Protein AF-A0AAW2B7B2-F1 (afdb_monomer)

Foldseek 3Di:
DDEDEDEDEDAPDDEEEAEEEEEEEYEYEYEYEYEEEYEYEYEYEYEYEYEYEYEEEYEYEYEYEYEYEYAYYYYYHYHYDYPAWYWYWYWYWYQYPVRDIDIDIDIDIDGDDDPPPPDD

Sequence (120 aa):
MDRSFSALTGPDIREQPVKIKASNIFWLTVKIKASNIFWLTVKIKASNIFWLTVKIKASNIFWLTVKIKASNIFWLTVKIKASNIFWLTVKIKVLNSQQTVEEYSLHILFFPLKDTTSKT

Secondary structure (DSSP, 8-state):
-EEEEEEEE--SSEEEEEEEEESS-EEEEEEEEESSEEEEEEEEEESSEEEEEEEEEESSEEEEEEEEEESSEEEEEEEEEESS-EEEEEEEEEE-TTSPEEEEEEEEEE----------

pLDDT: mean 80.05, std 11.23, range [46.38, 94.19]

Radius of gyration: 16.53 Å; Cα contacts (8 Å, |Δi|>4): 294; chains: 1; bounding box: 56×22×48 Å

Structure (mmCIF, N/CA/C/O backbone):
data_AF-A0AAW2B7B2-F1
#
_entry.id   AF-A0AAW2B7B2-F1
#
loop_
_atom_site.group_PDB
_atom_site.id
_atom_site.type_symbol
_atom_site.label_atom_id
_atom_site.label_alt_id
_atom_site.label_comp_id
_atom_site.label_asym_id
_atom_site.label_entity_id
_atom_site.label_seq_id
_atom_site.pdbx_PDB_ins_code
_atom_site.Cartn_x
_atom_site.Cartn_y
_atom_site.Cartn_z
_atom_site.occupancy
_atom_site.B_iso_or_equiv
_atom_site.auth_seq_id
_atom_site.auth_comp_id
_atom_site.auth_asym_id
_atom_site.auth_atom_id
_atom_site.pdbx_PDB_model_num
ATOM 1 N N . MET A 1 1 ? -19.927 -3.654 2.204 1.00 46.38 1 MET A N 1
ATOM 2 C CA . MET A 1 1 ? -18.666 -4.371 1.918 1.00 46.38 1 MET A CA 1
ATOM 3 C C . MET A 1 1 ? -17.856 -3.444 1.038 1.00 46.38 1 MET A C 1
ATOM 5 O O . MET A 1 1 ? -18.048 -3.463 -0.169 1.00 46.38 1 MET A O 1
ATOM 9 N N . ASP A 1 2 ? -17.031 -2.576 1.619 1.00 49.66 2 ASP A N 1
ATOM 10 C CA . ASP A 1 2 ? -16.382 -1.533 0.819 1.00 49.66 2 ASP A CA 1
ATOM 11 C C . ASP A 1 2 ? -15.081 -2.075 0.243 1.00 49.66 2 ASP A C 1
ATOM 13 O O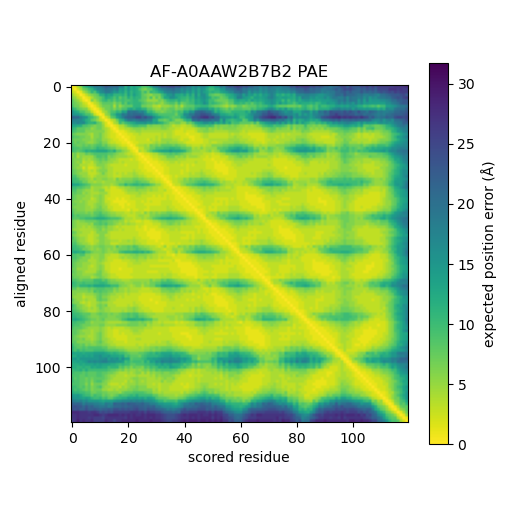 . ASP A 1 2 ? -14.039 -2.124 0.896 1.00 49.66 2 ASP A O 1
ATOM 17 N N . ARG A 1 3 ? -15.189 -2.565 -0.994 1.00 53.44 3 ARG A N 1
ATOM 18 C CA . ARG A 1 3 ? -14.052 -2.901 -1.843 1.00 53.44 3 ARG A CA 1
ATOM 19 C C . ARG A 1 3 ? -13.804 -1.703 -2.741 1.00 53.44 3 ARG A C 1
ATOM 21 O O . ARG A 1 3 ? -14.594 -1.444 -3.643 1.00 53.44 3 ARG A O 1
ATOM 28 N N . SER A 1 4 ? -12.701 -1.000 -2.528 1.00 57.53 4 SER A N 1
ATOM 29 C CA . SER A 1 4 ? -12.191 -0.081 -3.539 1.00 57.53 4 SER A CA 1
ATOM 30 C C . SER A 1 4 ? -10.912 -0.652 -4.133 1.00 57.53 4 SER A C 1
ATOM 32 O O . SER A 1 4 ? -9.999 -1.118 -3.449 1.00 57.53 4 SER A O 1
ATOM 34 N N . PHE A 1 5 ? -10.883 -0.686 -5.456 1.00 58.31 5 PHE A N 1
ATOM 35 C CA . PHE A 1 5 ? -9.700 -1.005 -6.226 1.00 58.31 5 PHE A CA 1
ATOM 36 C C . PHE A 1 5 ? -9.194 0.308 -6.810 1.00 58.31 5 PHE A C 1
ATOM 38 O O . PHE A 1 5 ? -9.909 0.952 -7.574 1.00 58.31 5 PHE A O 1
ATOM 45 N N . SER A 1 6 ? -7.981 0.716 -6.442 1.00 65.38 6 SER A N 1
ATOM 46 C CA . SER A 1 6 ? -7.335 1.879 -7.044 1.00 65.38 6 SER A CA 1
ATOM 47 C C . SER A 1 6 ? -6.194 1.413 -7.942 1.00 65.38 6 SER A C 1
ATOM 49 O O . SER A 1 6 ? -5.125 0.989 -7.494 1.00 65.38 6 SER A O 1
ATOM 51 N N . ALA A 1 7 ? -6.436 1.462 -9.250 1.00 64.12 7 ALA A N 1
ATOM 52 C CA . ALA A 1 7 ? -5.364 1.426 -10.230 1.00 64.12 7 ALA A CA 1
ATOM 53 C C . ALA A 1 7 ? -4.839 2.849 -10.408 1.00 64.12 7 ALA A C 1
ATOM 55 O O . ALA A 1 7 ? -5.586 3.750 -10.776 1.00 64.12 7 ALA A O 1
ATOM 56 N N . LEU A 1 8 ? -3.554 3.037 -10.133 1.00 71.19 8 LEU A N 1
ATOM 57 C CA . LEU A 1 8 ? -2.858 4.289 -10.375 1.00 71.19 8 LEU A CA 1
ATOM 58 C C . LEU A 1 8 ? -1.920 4.066 -11.560 1.00 71.19 8 LEU A C 1
ATOM 60 O O . LEU A 1 8 ? -0.908 3.369 -11.463 1.00 71.19 8 LEU A O 1
ATOM 64 N N . THR A 1 9 ? -2.302 4.624 -12.701 1.00 62.25 9 THR A N 1
ATOM 65 C CA . THR A 1 9 ? -1.519 4.618 -13.938 1.00 62.25 9 THR A CA 1
ATOM 66 C C . THR A 1 9 ? -1.348 6.058 -14.378 1.00 62.25 9 THR A C 1
ATOM 68 O O . THR A 1 9 ? -2.335 6.784 -14.487 1.00 62.25 9 THR A O 1
ATOM 71 N N . GLY A 1 10 ? -0.121 6.502 -14.609 1.00 55.97 10 GLY A N 1
ATOM 72 C CA . GLY A 1 10 ? 0.110 7.876 -15.025 1.00 55.97 10 GLY A CA 1
ATOM 73 C C . GLY A 1 10 ? 1.527 8.098 -15.529 1.00 55.97 10 GLY A C 1
ATOM 74 O O . GLY A 1 10 ? 2.393 7.261 -15.273 1.00 55.97 10 GLY A O 1
ATOM 75 N N . PRO A 1 11 ? 1.744 9.203 -16.259 1.00 52.75 11 PRO A N 1
ATOM 76 C CA . PRO A 1 11 ? 3.054 9.572 -16.754 1.00 52.75 11 PRO A CA 1
ATOM 77 C C . PRO A 1 11 ? 3.981 9.959 -15.605 1.00 52.75 11 PRO A C 1
ATOM 79 O O . PRO A 1 11 ? 3.562 10.204 -14.469 1.00 52.75 11 PRO A O 1
ATOM 82 N N . ASP A 1 12 ? 5.251 9.998 -15.960 1.00 65.19 12 ASP A N 1
ATOM 83 C CA . ASP A 1 12 ? 6.373 10.164 -15.067 1.00 65.19 12 ASP A CA 1
ATOM 84 C C . ASP A 1 12 ? 6.433 11.506 -14.359 1.00 65.19 12 ASP A C 1
ATOM 86 O O . ASP A 1 12 ? 6.183 12.546 -14.957 1.00 65.19 12 ASP A O 1
ATOM 90 N N . ILE A 1 13 ? 6.811 11.439 -13.078 1.00 58.31 13 ILE A N 1
ATOM 91 C CA . ILE A 1 13 ? 6.869 12.525 -12.095 1.00 58.31 13 ILE A CA 1
ATOM 92 C C . ILE A 1 13 ? 5.470 12.951 -11.627 1.00 58.31 13 ILE A C 1
ATOM 94 O O . ILE A 1 13 ? 4.919 13.970 -12.036 1.00 58.31 13 ILE A O 1
ATOM 98 N N . ARG A 1 14 ? 4.877 12.160 -10.723 1.00 70.19 14 ARG A N 1
ATOM 99 C CA . ARG A 1 14 ? 3.638 12.521 -10.011 1.00 70.19 14 ARG A CA 1
ATOM 100 C C . ARG A 1 14 ? 3.711 12.130 -8.538 1.00 70.19 14 ARG A C 1
ATOM 102 O O . ARG A 1 14 ? 4.111 11.011 -8.212 1.00 70.19 14 ARG A O 1
ATOM 109 N N . GLU A 1 15 ? 3.267 13.036 -7.669 1.00 76.69 15 GLU A N 1
ATOM 110 C CA . GLU A 1 15 ? 2.913 12.730 -6.283 1.00 76.69 15 GLU A CA 1
ATOM 111 C C . GLU A 1 15 ? 1.427 12.385 -6.202 1.00 76.69 15 GLU A C 1
ATOM 113 O O . GLU A 1 15 ? 0.572 13.152 -6.646 1.00 76.69 15 GLU A O 1
ATOM 118 N N . GLN A 1 16 ? 1.098 11.228 -5.630 1.00 82.31 16 GLN A N 1
ATOM 119 C CA . GLN A 1 16 ? -0.291 10.800 -5.475 1.00 82.31 16 GLN A CA 1
ATOM 120 C C . GLN A 1 16 ? -0.617 10.503 -4.004 1.00 82.31 16 GLN A C 1
ATOM 122 O O . GLN A 1 16 ? -0.154 9.504 -3.441 1.00 82.31 16 GLN A O 1
ATOM 127 N N . PRO A 1 17 ? -1.415 11.360 -3.339 1.00 85.25 17 PRO A N 1
ATOM 128 C CA . PRO A 1 17 ? -1.913 11.080 -2.005 1.00 85.25 17 PRO A CA 1
ATOM 129 C C . PRO A 1 17 ? -3.211 10.264 -2.067 1.00 85.25 17 PRO A C 1
ATOM 131 O O . PRO A 1 17 ? -4.215 10.698 -2.621 1.00 85.25 17 PRO A O 1
ATOM 134 N N . VAL A 1 18 ? -3.228 9.113 -1.404 1.00 84.69 18 VAL A N 1
ATOM 135 C CA . VAL A 1 18 ? -4.436 8.313 -1.168 1.00 84.69 18 VAL A CA 1
ATOM 136 C C . VAL A 1 18 ? -4.788 8.411 0.311 1.00 84.69 18 VAL A C 1
ATOM 138 O O . VAL A 1 18 ? -3.967 8.094 1.172 1.00 84.69 18 VAL A O 1
ATOM 141 N N . LYS A 1 19 ? -6.004 8.864 0.629 1.00 87.38 19 LYS A N 1
ATOM 142 C CA . LYS A 1 19 ? -6.514 8.950 2.006 1.00 87.38 19 LYS A CA 1
ATOM 143 C C . LYS A 1 19 ? -7.752 8.080 2.144 1.00 87.38 19 LYS A C 1
ATOM 145 O O . LYS A 1 19 ? -8.707 8.265 1.402 1.00 87.38 19 LYS A O 1
ATOM 150 N N . ILE A 1 20 ? -7.743 7.172 3.112 1.00 84.19 20 ILE A N 1
ATOM 151 C CA . ILE A 1 20 ? -8.851 6.250 3.368 1.00 84.19 20 ILE A CA 1
ATOM 152 C C . ILE A 1 20 ? -9.225 6.310 4.843 1.00 84.19 20 ILE A C 1
ATOM 154 O O . ILE A 1 20 ? -8.359 6.321 5.723 1.00 84.19 20 ILE A O 1
ATOM 158 N N . LYS A 1 21 ? -10.532 6.352 5.098 1.00 85.38 21 LYS A N 1
ATOM 159 C CA . LYS A 1 21 ? -11.133 6.185 6.418 1.00 85.38 21 LYS A CA 1
ATOM 160 C C . LYS A 1 21 ? -12.123 5.030 6.325 1.00 85.38 21 LYS A C 1
ATOM 162 O O . LYS A 1 21 ? -12.982 5.059 5.452 1.00 85.38 21 LYS A O 1
ATOM 167 N N . ALA A 1 22 ? -11.997 4.049 7.206 1.00 79.00 22 ALA A N 1
ATOM 168 C CA . ALA A 1 22 ? -12.915 2.921 7.286 1.00 79.00 22 ALA A CA 1
ATOM 169 C C . ALA A 1 22 ? -13.278 2.649 8.749 1.00 79.00 22 ALA A C 1
ATOM 171 O O . ALA A 1 22 ? -12.406 2.682 9.617 1.00 79.00 22 ALA A O 1
ATOM 172 N N . SER A 1 23 ? -14.559 2.395 9.021 1.00 76.44 23 SER A N 1
ATOM 173 C CA . SER A 1 23 ? -15.069 2.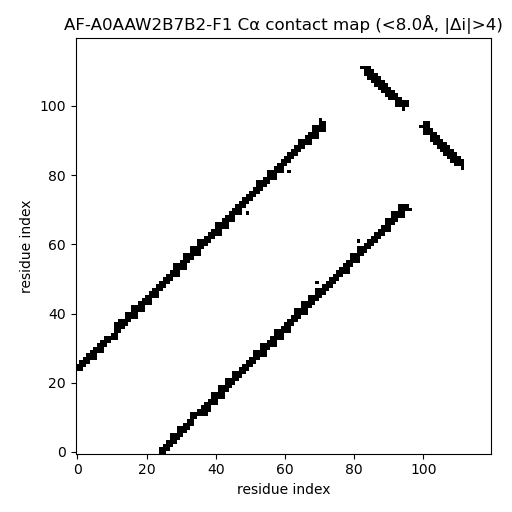139 10.376 1.00 76.44 23 SER A CA 1
ATOM 174 C C . SER A 1 23 ? -15.173 0.646 10.726 1.00 76.44 23 SER A C 1
ATOM 176 O O . SER A 1 23 ? -15.088 0.277 11.895 1.00 76.44 23 SER A O 1
ATOM 178 N N . ASN A 1 24 ? -15.318 -0.218 9.718 1.00 78.88 24 ASN A N 1
ATOM 179 C CA . ASN A 1 24 ? -15.513 -1.663 9.874 1.00 78.88 24 ASN A CA 1
ATOM 180 C C . ASN A 1 24 ? -14.412 -2.452 9.143 1.00 78.88 24 ASN A C 1
ATOM 182 O O . ASN A 1 24 ? -13.232 -2.130 9.274 1.00 78.88 24 ASN A O 1
ATOM 186 N N . ILE A 1 25 ? -14.786 -3.498 8.401 1.00 81.19 25 ILE A N 1
ATOM 187 C CA . ILE A 1 25 ? -13.877 -4.339 7.622 1.00 81.19 25 ILE A CA 1
ATOM 188 C C . ILE A 1 25 ? -13.667 -3.706 6.250 1.00 81.19 25 ILE A C 1
ATOM 190 O O . ILE A 1 25 ? -14.633 -3.467 5.521 1.00 81.19 25 ILE A O 1
ATOM 194 N N . PHE A 1 26 ? -12.409 -3.478 5.881 1.00 80.88 26 PHE A N 1
ATOM 195 C CA . PHE A 1 26 ? -12.072 -2.866 4.602 1.00 80.88 26 PHE A CA 1
ATOM 196 C C . PHE A 1 26 ? -10.889 -3.547 3.918 1.00 80.88 26 PHE A C 1
ATOM 198 O O . PHE A 1 26 ? -9.891 -3.899 4.550 1.00 80.88 26 PHE A O 1
ATOM 205 N N . TRP A 1 27 ? -11.001 -3.675 2.597 1.00 83.81 27 TRP A N 1
ATOM 206 C CA . TRP A 1 27 ? -10.003 -4.306 1.743 1.00 83.81 27 TRP A CA 1
ATOM 207 C C . TRP A 1 27 ? -9.593 -3.322 0.653 1.00 83.81 27 TRP A C 1
ATOM 209 O O . TRP A 1 27 ? -10.412 -2.955 -0.190 1.00 83.81 27 TRP A O 1
ATOM 219 N N . LEU A 1 28 ? -8.318 -2.927 0.644 1.00 82.38 28 LEU A N 1
ATOM 220 C CA . LEU A 1 28 ? -7.746 -2.101 -0.415 1.00 82.38 28 LEU A CA 1
ATOM 221 C C . LEU A 1 28 ? -6.754 -2.898 -1.242 1.00 82.38 28 LEU A C 1
ATOM 223 O O . LEU A 1 28 ? -5.808 -3.488 -0.715 1.00 82.38 28 LEU A O 1
ATOM 227 N N . THR A 1 29 ? -6.903 -2.812 -2.558 1.00 85.94 29 THR A N 1
ATOM 228 C CA . THR A 1 29 ? -5.831 -3.185 -3.477 1.00 85.94 29 THR A CA 1
ATOM 229 C C . THR A 1 29 ? -5.410 -1.971 -4.284 1.00 85.94 29 THR A C 1
ATOM 231 O O . THR A 1 29 ? -6.212 -1.418 -5.034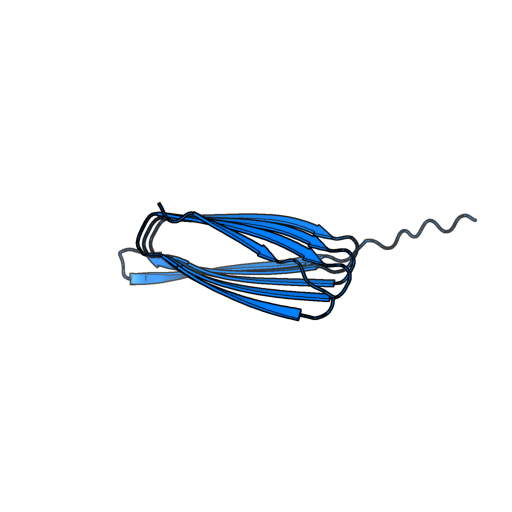 1.00 85.94 29 THR A O 1
ATOM 234 N N . VAL A 1 30 ? -4.134 -1.606 -4.160 1.00 83.00 30 VAL A N 1
ATOM 235 C CA . VAL A 1 30 ? -3.501 -0.561 -4.965 1.00 83.00 30 VAL A CA 1
ATOM 236 C C . VAL A 1 30 ? -2.577 -1.225 -5.978 1.00 83.00 30 VAL A C 1
ATOM 238 O O . VAL A 1 30 ? -1.676 -1.980 -5.599 1.00 83.00 30 VAL A O 1
ATOM 241 N N . LYS A 1 31 ? -2.793 -0.963 -7.269 1.00 84.75 3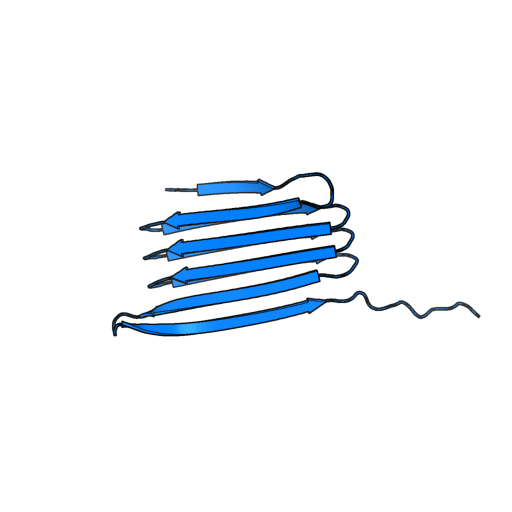1 LYS A N 1
ATOM 242 C CA . LYS A 1 31 ? -1.892 -1.403 -8.347 1.00 84.75 31 LYS A CA 1
ATOM 243 C C . LYS A 1 31 ? -1.283 -0.191 -9.026 1.00 84.75 31 LYS A C 1
ATOM 245 O O . LYS A 1 31 ? -2.014 0.710 -9.423 1.00 84.75 31 LYS A O 1
ATOM 250 N N . ILE A 1 32 ? 0.037 -0.197 -9.177 1.00 81.38 32 ILE A N 1
ATOM 251 C CA . ILE A 1 32 ? 0.782 0.948 -9.700 1.00 81.38 32 ILE A CA 1
ATOM 252 C C . ILE A 1 32 ? 1.738 0.494 -10.786 1.00 81.38 32 ILE A C 1
ATOM 254 O O . ILE A 1 32 ? 2.474 -0.483 -10.609 1.00 81.38 32 ILE A O 1
ATOM 258 N N . LYS A 1 33 ? 1.725 1.226 -11.900 1.00 83.19 33 LYS A N 1
ATOM 259 C CA . LYS A 1 33 ? 2.669 1.076 -13.006 1.00 83.19 33 LYS A CA 1
ATOM 260 C C . LYS A 1 33 ? 3.247 2.451 -13.345 1.00 83.19 33 LYS A C 1
ATOM 262 O O . LYS A 1 33 ? 2.483 3.336 -13.717 1.00 83.19 33 LYS A O 1
ATOM 267 N N . ALA A 1 34 ? 4.564 2.603 -13.213 1.00 78.75 34 ALA A N 1
ATOM 268 C CA . ALA A 1 34 ? 5.296 3.847 -13.481 1.00 78.75 34 ALA A CA 1
ATOM 269 C C . ALA A 1 34 ? 6.597 3.566 -14.260 1.00 78.75 34 ALA A C 1
ATOM 271 O O . ALA A 1 34 ? 7.210 2.512 -14.061 1.00 78.75 34 ALA A O 1
ATOM 272 N N . SER A 1 35 ? 7.013 4.480 -15.145 1.00 78.75 35 SER A N 1
ATOM 273 C CA . SER A 1 35 ? 8.140 4.283 -16.080 1.00 78.75 35 SER A CA 1
ATOM 274 C C . SER A 1 35 ? 9.441 5.027 -15.712 1.00 78.75 35 SER A C 1
ATOM 276 O O . SER A 1 35 ? 10.517 4.560 -16.059 1.00 78.75 35 SER A O 1
ATOM 278 N N . ASN A 1 36 ? 9.373 6.103 -14.937 1.00 80.62 36 ASN A N 1
ATOM 279 C CA . ASN A 1 36 ? 10.450 6.907 -14.358 1.00 80.62 36 ASN A CA 1
ATOM 280 C C . ASN A 1 36 ? 10.190 7.083 -12.866 1.00 80.62 36 ASN A C 1
ATOM 282 O O . ASN A 1 36 ? 10.363 6.124 -12.119 1.00 80.62 36 ASN A O 1
ATOM 286 N N . ILE A 1 37 ? 9.834 8.304 -12.438 1.00 82.69 37 ILE A N 1
ATOM 287 C CA . ILE A 1 37 ? 9.831 8.715 -11.043 1.00 82.69 37 ILE A CA 1
ATOM 288 C C . ILE A 1 37 ? 8.403 8.821 -10.539 1.00 82.69 37 ILE A C 1
ATOM 290 O O . ILE A 1 37 ? 7.567 9.504 -11.134 1.00 82.69 37 ILE A O 1
ATOM 294 N N . PHE A 1 38 ? 8.123 8.154 -9.428 1.00 83.81 38 PHE A N 1
ATOM 295 C CA . PHE A 1 38 ? 6.799 8.168 -8.832 1.00 83.81 38 PHE A CA 1
ATOM 296 C C . PHE A 1 38 ? 6.863 8.216 -7.311 1.00 83.81 38 PHE A C 1
ATOM 298 O O . PHE A 1 38 ? 7.614 7.468 -6.681 1.00 83.81 38 PHE A O 1
ATOM 305 N N . TRP A 1 39 ? 6.009 9.055 -6.729 1.00 87.06 39 TRP A N 1
ATOM 306 C CA . TRP A 1 39 ? 5.837 9.172 -5.288 1.00 87.06 39 TRP A CA 1
ATOM 307 C C . TRP A 1 39 ? 4.394 8.865 -4.908 1.00 87.06 39 TRP A C 1
ATOM 309 O O . TRP A 1 39 ? 3.452 9.523 -5.351 1.00 87.06 39 TRP A O 1
ATOM 319 N N . LEU A 1 40 ? 4.215 7.889 -4.022 1.00 86.06 40 LEU A N 1
ATOM 320 C CA . LEU A 1 40 ? 2.917 7.567 -3.448 1.00 86.06 40 LEU A CA 1
ATOM 321 C C . LEU A 1 40 ? 2.920 7.783 -1.947 1.00 86.06 40 LEU A C 1
ATOM 323 O O . LEU A 1 40 ? 3.751 7.223 -1.232 1.00 86.06 40 LEU A O 1
ATOM 327 N N . THR A 1 41 ? 1.905 8.489 -1.457 1.00 89.88 41 THR A N 1
ATOM 328 C CA . THR A 1 41 ? 1.604 8.524 -0.026 1.00 89.88 41 THR A CA 1
ATOM 329 C C . THR A 1 41 ? 0.222 7.949 0.234 1.00 89.88 41 THR A C 1
ATOM 331 O O . THR A 1 41 ? -0.782 8.545 -0.139 1.00 89.88 41 THR A O 1
ATOM 334 N N . VAL A 1 42 ? 0.151 6.832 0.952 1.00 87.25 42 VAL A N 1
ATOM 335 C CA . VAL A 1 42 ? -1.107 6.227 1.401 1.00 87.25 42 VAL A CA 1
ATOM 336 C C . VAL A 1 42 ? -1.286 6.499 2.888 1.00 87.25 42 VAL A C 1
ATOM 338 O O . VAL A 1 42 ? -0.427 6.160 3.697 1.00 87.25 42 VAL A O 1
ATOM 341 N N . LYS A 1 43 ? -2.405 7.119 3.262 1.00 89.50 43 LYS A N 1
ATOM 342 C CA . LYS A 1 43 ? -2.804 7.373 4.650 1.00 89.50 43 LYS A CA 1
ATOM 343 C C . LYS A 1 43 ? -4.112 6.650 4.934 1.00 89.50 43 LYS A C 1
ATOM 345 O O . LYS A 1 43 ? -5.135 6.977 4.337 1.00 89.50 43 LYS A O 1
ATOM 350 N N . ILE A 1 44 ? -4.090 5.720 5.876 1.00 86.50 44 ILE A N 1
ATOM 351 C CA . ILE A 1 44 ? -5.259 4.941 6.282 1.00 86.50 44 ILE A CA 1
ATOM 352 C C . ILE A 1 44 ? -5.558 5.202 7.753 1.00 86.50 44 ILE A C 1
ATOM 354 O O . ILE A 1 44 ? -4.656 5.196 8.592 1.00 86.50 44 ILE A O 1
ATOM 358 N N . LYS A 1 45 ? -6.836 5.424 8.054 1.00 87.69 45 LYS A N 1
ATOM 359 C CA . LYS A 1 45 ? -7.397 5.343 9.403 1.00 87.69 45 LYS A CA 1
ATOM 360 C C . LYS A 1 45 ? -8.454 4.240 9.412 1.00 87.69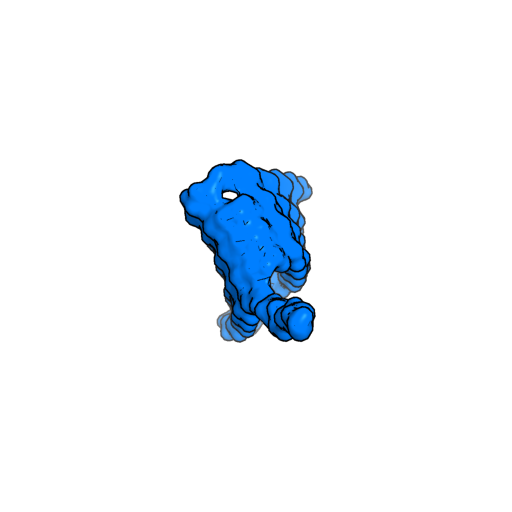 45 LYS A C 1
ATOM 362 O O . LYS A 1 45 ? -9.427 4.347 8.668 1.00 87.69 45 LYS A O 1
ATOM 367 N N . ALA A 1 46 ? -8.255 3.217 10.231 1.00 83.06 46 ALA A N 1
ATOM 368 C CA . ALA A 1 46 ? -9.176 2.099 10.384 1.00 83.06 46 ALA A CA 1
ATOM 369 C C . ALA A 1 46 ? -9.428 1.822 11.871 1.00 83.06 46 ALA A C 1
ATOM 371 O O . ALA A 1 46 ? -8.485 1.801 12.653 1.00 83.06 46 ALA A O 1
ATOM 372 N N . SER A 1 47 ? -10.679 1.615 12.273 1.00 79.06 47 SER A N 1
ATOM 373 C CA . SER A 1 47 ? -11.022 1.292 13.670 1.00 79.06 47 SER A CA 1
ATOM 374 C C . SER A 1 47 ? -11.120 -0.205 13.951 1.00 79.06 47 SER A C 1
ATOM 376 O O . SER A 1 47 ? -11.043 -0.594 15.108 1.00 79.06 47 SER A O 1
ATOM 378 N N . ASN A 1 48 ? -11.282 -1.047 12.925 1.00 80.38 48 ASN A N 1
ATOM 379 C CA . ASN A 1 48 ? -11.499 -2.481 13.115 1.00 80.38 48 ASN A CA 1
ATOM 380 C C . ASN A 1 48 ? -10.495 -3.322 12.308 1.00 80.38 48 ASN A C 1
ATOM 382 O O . ASN A 1 48 ? -9.318 -3.344 12.663 1.00 80.38 48 ASN A O 1
ATOM 386 N N . ILE A 1 49 ? -10.911 -3.975 11.220 1.00 80.44 49 ILE A N 1
ATOM 387 C CA . ILE A 1 49 ? -10.053 -4.869 10.431 1.00 80.44 49 ILE A CA 1
ATOM 388 C C . ILE A 1 49 ? -9.724 -4.218 9.092 1.00 80.44 49 ILE A C 1
ATOM 390 O O . ILE A 1 49 ? -10.621 -3.827 8.341 1.00 80.44 49 ILE A O 1
ATOM 394 N N . PHE A 1 50 ? -8.439 -4.143 8.760 1.00 83.50 50 PHE A N 1
ATOM 395 C CA . PHE A 1 50 ? -7.995 -3.562 7.500 1.00 83.50 50 PHE A CA 1
ATOM 396 C C . PHE A 1 50 ? -6.948 -4.420 6.795 1.00 83.50 50 PHE A C 1
ATOM 398 O O . PHE A 1 50 ? -5.932 -4.789 7.380 1.00 83.50 50 PHE A O 1
ATOM 405 N N . TRP A 1 51 ? -7.161 -4.661 5.502 1.00 86.31 51 TRP A N 1
ATOM 406 C CA . TRP A 1 51 ? -6.194 -5.333 4.640 1.00 86.31 51 TRP A CA 1
ATOM 407 C C . TRP A 1 51 ? -5.748 -4.405 3.513 1.00 86.31 51 TRP A C 1
ATOM 409 O O . TRP A 1 51 ? -6.568 -3.939 2.717 1.00 86.31 51 TRP A 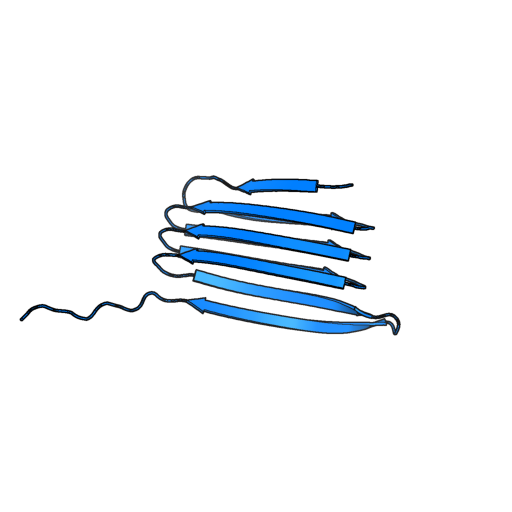O 1
ATOM 419 N N . LEU A 1 52 ? -4.437 -4.181 3.404 1.00 85.19 52 LEU A N 1
ATOM 420 C CA . LEU A 1 52 ? -3.828 -3.475 2.281 1.00 85.19 52 LEU A CA 1
ATOM 421 C C . LEU A 1 52 ? -2.930 -4.400 1.481 1.00 85.19 52 LEU A C 1
ATOM 423 O O . LEU A 1 52 ? -1.934 -4.911 1.984 1.00 85.19 52 LEU A O 1
ATOM 427 N N . THR A 1 53 ? -3.237 -4.520 0.194 1.00 88.94 53 THR A N 1
ATOM 428 C CA . THR A 1 53 ? -2.317 -5.079 -0.791 1.00 88.94 53 THR A CA 1
ATOM 429 C C . THR A 1 53 ? -1.827 -3.978 -1.722 1.00 88.94 53 THR A C 1
ATOM 431 O O . THR A 1 53 ? -2.622 -3.356 -2.426 1.00 88.94 53 THR A O 1
ATOM 434 N N . VAL A 1 54 ? -0.514 -3.767 -1.775 1.00 84.94 54 VAL A N 1
ATOM 435 C CA . VAL A 1 54 ? 0.130 -2.852 -2.725 1.00 84.94 54 VAL A CA 1
ATOM 436 C C . VAL A 1 54 ? 0.967 -3.660 -3.709 1.00 84.94 54 VAL A C 1
ATOM 438 O O . VAL A 1 54 ? 1.837 -4.431 -3.305 1.00 84.94 54 VAL A O 1
ATOM 441 N N . LYS A 1 55 ? 0.705 -3.493 -5.008 1.00 86.88 55 LYS A N 1
ATOM 442 C CA . LYS A 1 55 ? 1.485 -4.099 -6.095 1.00 86.88 55 LYS A CA 1
ATOM 443 C C . LYS A 1 55 ? 2.084 -3.000 -6.962 1.00 86.88 55 LYS A C 1
ATOM 445 O O . LYS A 1 55 ? 1.341 -2.238 -7.579 1.00 86.88 55 LYS A O 1
ATOM 450 N N . ILE A 1 56 ? 3.409 -2.941 -7.024 1.00 82.62 56 ILE A N 1
ATOM 451 C CA . ILE A 1 56 ? 4.147 -1.910 -7.760 1.00 82.62 56 ILE A CA 1
ATOM 452 C C . ILE A 1 56 ? 4.990 -2.560 -8.849 1.00 82.62 56 ILE A C 1
ATOM 454 O O . ILE A 1 56 ? 5.736 -3.503 -8.583 1.00 82.62 56 ILE A O 1
ATOM 458 N N . LYS A 1 57 ? 4.890 -2.021 -10.065 1.00 84.88 57 LYS A N 1
ATOM 459 C CA . LYS A 1 57 ? 5.832 -2.256 -11.158 1.00 84.88 57 LYS A CA 1
ATOM 460 C C . LYS A 1 57 ? 6.432 -0.911 -11.571 1.00 84.88 57 LYS A C 1
ATOM 462 O O . LYS A 1 57 ? 5.722 -0.087 -12.145 1.00 84.88 57 LYS A O 1
ATOM 467 N N . ALA A 1 58 ? 7.706 -0.698 -11.259 1.00 80.88 58 ALA A N 1
ATOM 468 C CA . ALA A 1 58 ? 8.417 0.546 -11.540 1.00 80.88 58 ALA A CA 1
ATOM 469 C C . ALA A 1 58 ? 9.687 0.275 -12.351 1.00 80.88 58 ALA A C 1
ATOM 471 O O . ALA A 1 58 ? 10.424 -0.662 -12.045 1.00 80.88 58 ALA A O 1
ATOM 472 N N . SER A 1 59 ? 9.936 1.082 -13.381 1.00 80.06 59 SER A N 1
ATOM 473 C CA . SER A 1 59 ? 11.125 0.922 -14.227 1.00 80.06 59 SER A CA 1
ATOM 474 C C . SER A 1 59 ? 12.341 1.712 -13.732 1.00 80.06 59 SER A C 1
ATOM 476 O O . SER A 1 59 ? 13.471 1.285 -13.957 1.00 80.0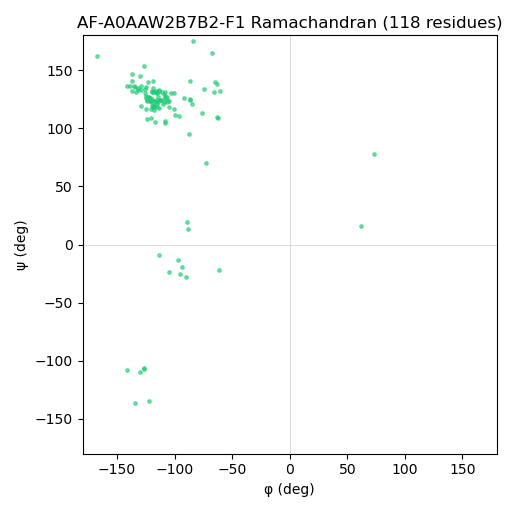6 59 SER A O 1
ATOM 478 N N . ASN A 1 60 ? 12.126 2.831 -13.038 1.00 83.31 60 ASN A N 1
ATOM 479 C CA . ASN A 1 60 ? 13.204 3.715 -12.604 1.00 83.31 60 ASN A CA 1
ATOM 480 C C . ASN A 1 60 ? 13.116 3.962 -11.091 1.00 83.31 60 ASN A C 1
ATOM 482 O O . ASN A 1 60 ? 13.401 3.041 -10.330 1.00 83.31 60 ASN A O 1
ATOM 486 N N . ILE A 1 61 ? 12.695 5.142 -10.634 1.00 84.31 61 ILE A N 1
ATOM 487 C CA . ILE A 1 61 ? 12.757 5.507 -9.219 1.00 84.31 61 ILE A CA 1
ATOM 488 C C . ILE A 1 61 ? 11.361 5.529 -8.598 1.00 84.31 61 ILE A C 1
ATOM 490 O O . ILE A 1 61 ? 10.436 6.148 -9.120 1.00 84.31 61 ILE A O 1
ATOM 494 N N . PHE A 1 62 ? 11.192 4.879 -7.451 1.00 86.06 62 PHE A N 1
ATOM 495 C CA . PHE A 1 62 ? 9.894 4.838 -6.789 1.00 86.06 62 PHE A CA 1
ATOM 496 C C . PHE A 1 62 ? 9.998 5.045 -5.281 1.00 86.06 62 PHE A C 1
ATOM 498 O O . PHE A 1 62 ? 10.748 4.348 -4.600 1.00 86.06 62 PHE A O 1
ATOM 505 N N . TRP A 1 63 ? 9.154 5.929 -4.749 1.00 89.06 63 TRP A N 1
ATOM 506 C CA . TRP A 1 63 ? 8.961 6.123 -3.313 1.00 89.06 63 TRP A CA 1
ATOM 507 C C . TRP A 1 63 ? 7.539 5.750 -2.889 1.00 89.06 63 TRP A C 1
ATOM 509 O O . TRP A 1 63 ? 6.558 6.351 -3.333 1.00 89.06 63 TRP A O 1
ATOM 519 N N . LEU A 1 64 ? 7.422 4.788 -1.969 1.00 88.62 64 LEU A N 1
ATOM 520 C CA . LEU A 1 64 ? 6.184 4.474 -1.258 1.00 88.62 64 LEU A CA 1
ATOM 521 C C . LEU A 1 64 ? 6.270 4.954 0.188 1.00 88.62 64 LEU A C 1
ATOM 523 O O . LEU A 1 64 ? 7.118 4.491 0.947 1.00 88.62 64 LEU A O 1
ATOM 527 N N . THR A 1 65 ? 5.317 5.775 0.616 1.00 92.12 65 THR A N 1
ATOM 528 C CA . THR A 1 65 ? 5.043 6.006 2.037 1.00 92.12 65 THR A CA 1
ATOM 529 C C . THR A 1 65 ? 3.656 5.491 2.396 1.00 92.12 65 THR A C 1
ATOM 531 O O . THR A 1 65 ? 2.653 6.001 1.902 1.00 92.12 65 THR A O 1
ATOM 534 N N . VAL A 1 66 ? 3.574 4.523 3.305 1.00 90.06 66 VAL A N 1
ATOM 535 C CA . VAL A 1 66 ? 2.317 4.034 3.883 1.00 90.06 66 VAL A CA 1
ATOM 536 C C . VAL A 1 66 ? 2.250 4.455 5.346 1.00 90.06 66 VAL A C 1
ATOM 538 O O . VAL A 1 66 ? 3.148 4.158 6.127 1.00 90.06 66 VAL A O 1
ATOM 541 N N . LYS A 1 67 ? 1.184 5.157 5.726 1.00 91.50 67 LYS A N 1
ATOM 542 C CA . LYS A 1 67 ? 0.884 5.549 7.106 1.00 91.50 67 LYS A CA 1
ATOM 543 C C . LYS A 1 67 ? -0.459 4.958 7.505 1.00 91.50 67 LYS A C 1
ATOM 545 O O . LYS A 1 67 ? -1.483 5.331 6.935 1.00 91.50 67 LYS A O 1
ATOM 550 N N . ILE A 1 68 ? -0.460 4.076 8.492 1.00 87.88 68 ILE A N 1
ATOM 551 C CA . ILE A 1 68 ? -1.654 3.388 8.984 1.00 87.88 68 ILE A CA 1
ATOM 552 C C . ILE A 1 68 ? -1.884 3.803 10.433 1.00 87.88 68 ILE A C 1
ATOM 554 O O . ILE A 1 68 ? -0.957 3.803 11.237 1.00 87.88 68 ILE A O 1
ATOM 558 N N . LYS A 1 69 ? -3.118 4.179 10.759 1.00 88.44 69 LYS A N 1
ATOM 559 C CA . LYS A 1 69 ? -3.616 4.231 12.134 1.00 88.44 69 LYS A CA 1
ATOM 560 C C . LYS A 1 69 ? -4.702 3.172 12.268 1.00 88.44 69 LYS A C 1
ATOM 562 O O . LYS A 1 69 ? -5.701 3.270 11.554 1.00 88.44 69 LYS A O 1
ATOM 567 N N . ALA A 1 70 ? -4.477 2.188 13.127 1.00 83.94 70 ALA A N 1
ATOM 568 C CA . ALA A 1 70 ? -5.385 1.077 13.379 1.00 83.94 70 ALA A CA 1
ATOM 569 C C . ALA A 1 70 ? -5.690 0.965 14.881 1.00 83.94 70 ALA A C 1
ATOM 571 O O . ALA A 1 70 ? -4.872 1.375 15.699 1.00 83.94 70 ALA A O 1
ATOM 572 N N . SER A 1 71 ? -6.849 0.418 15.242 1.00 80.50 71 SER A N 1
ATOM 573 C CA . SER A 1 71 ? -7.198 0.136 16.648 1.00 80.50 71 SER A CA 1
ATOM 574 C C . SER A 1 71 ? -7.311 -1.356 16.961 1.00 80.50 71 SER A C 1
ATOM 576 O O . SER A 1 71 ? -7.454 -1.731 18.116 1.00 80.50 71 SER A O 1
ATOM 578 N N . ASN A 1 72 ? -7.276 -2.212 15.938 1.00 79.38 72 ASN A N 1
ATOM 579 C CA . ASN A 1 72 ? -7.437 -3.649 16.111 1.00 79.38 72 ASN A CA 1
ATOM 580 C C . ASN A 1 72 ? -6.492 -4.399 15.155 1.00 79.38 72 ASN A C 1
ATOM 582 O O . ASN A 1 72 ? -5.277 -4.335 15.325 1.00 79.38 72 ASN A O 1
ATOM 586 N N . ILE A 1 73 ? -7.006 -5.033 14.099 1.00 80.62 73 ILE A N 1
ATOM 587 C CA . ILE A 1 73 ? -6.210 -5.897 13.218 1.00 80.62 73 ILE A CA 1
ATOM 588 C C . ILE A 1 73 ? -5.884 -5.170 11.914 1.00 80.62 73 ILE A C 1
ATOM 590 O O . ILE A 1 73 ? -6.769 -4.661 11.221 1.00 80.62 73 ILE A O 1
ATOM 594 N N . PHE A 1 74 ? -4.612 -5.184 11.523 1.00 83.38 74 PHE A N 1
ATOM 595 C CA . PHE A 1 74 ? -4.199 -4.747 10.196 1.00 83.38 74 PHE A CA 1
ATOM 596 C C . PHE A 1 74 ? -3.300 -5.789 9.535 1.00 83.38 74 PHE A C 1
ATOM 598 O O . PHE A 1 74 ? -2.470 -6.419 10.184 1.00 83.38 74 PHE A O 1
ATOM 605 N N . TRP A 1 75 ? -3.431 -5.915 8.219 1.00 86.25 75 TRP A N 1
ATOM 606 C CA . TRP A 1 75 ? -2.498 -6.666 7.394 1.00 86.25 75 TRP A CA 1
ATOM 607 C C . TRP A 1 75 ? -1.986 -5.792 6.260 1.00 86.25 75 TRP A C 1
ATOM 609 O O . TRP A 1 75 ? -2.757 -5.129 5.558 1.00 86.25 75 TRP A O 1
ATOM 619 N N . LEU A 1 76 ? -0.671 -5.819 6.058 1.00 86.00 76 LEU A N 1
ATOM 620 C CA . LEU A 1 76 ? -0.013 -5.145 4.952 1.00 86.00 76 LEU A CA 1
ATOM 621 C C . LEU A 1 76 ? 0.760 -6.160 4.121 1.00 86.00 76 LEU A C 1
ATOM 623 O O . LEU A 1 76 ? 1.658 -6.836 4.608 1.00 86.00 76 LEU A O 1
ATOM 627 N N . THR A 1 77 ? 0.447 -6.223 2.834 1.00 89.25 77 THR A N 1
ATOM 628 C CA . THR A 1 77 ? 1.240 -6.953 1.851 1.00 89.25 77 THR A CA 1
ATOM 629 C C . THR A 1 77 ? 1.727 -5.982 0.792 1.00 89.25 77 THR A C 1
ATOM 631 O O . THR A 1 77 ? 0.930 -5.359 0.091 1.00 89.25 77 THR A O 1
ATOM 634 N N . VAL A 1 78 ? 3.046 -5.876 0.646 1.00 85.81 78 VAL A N 1
ATOM 635 C CA . VAL A 1 78 ? 3.678 -5.062 -0.393 1.00 85.81 78 VAL A CA 1
ATOM 636 C C . VAL A 1 78 ? 4.468 -5.982 -1.313 1.00 85.81 78 VAL A C 1
ATOM 638 O O . VAL A 1 78 ? 5.326 -6.734 -0.865 1.00 85.81 78 VAL A O 1
ATOM 641 N N . LYS A 1 79 ? 4.160 -5.937 -2.610 1.00 87.25 79 LYS A N 1
ATOM 642 C CA . LYS A 1 79 ? 4.912 -6.625 -3.662 1.00 87.25 79 LYS A CA 1
ATOM 643 C C . LYS A 1 79 ? 5.449 -5.584 -4.630 1.00 87.25 79 LYS A C 1
ATOM 645 O O . LYS A 1 79 ? 4.667 -4.871 -5.262 1.00 87.25 79 LYS A O 1
ATOM 650 N N . ILE A 1 80 ? 6.768 -5.511 -4.749 1.00 81.12 80 ILE A N 1
ATOM 651 C CA . ILE A 1 80 ? 7.451 -4.553 -5.617 1.00 81.12 80 ILE A CA 1
ATOM 652 C C . ILE A 1 80 ? 8.269 -5.316 -6.648 1.00 81.12 80 ILE A C 1
ATOM 654 O O . ILE A 1 80 ? 9.016 -6.229 -6.311 1.00 81.12 80 ILE A O 1
ATOM 658 N N . LYS A 1 81 ? 8.132 -4.908 -7.907 1.00 83.94 81 LYS A N 1
ATOM 659 C CA . LYS A 1 81 ? 9.070 -5.216 -8.980 1.00 83.94 81 LYS A CA 1
ATOM 660 C C . LYS A 1 81 ? 9.649 -3.891 -9.465 1.00 83.94 81 LYS A C 1
ATOM 662 O O . LYS A 1 81 ? 8.939 -3.127 -10.122 1.00 83.94 81 LYS A O 1
ATOM 667 N N . ALA A 1 82 ? 10.899 -3.625 -9.101 1.00 78.56 82 ALA A N 1
ATOM 668 C CA . ALA A 1 82 ? 11.644 -2.435 -9.492 1.00 78.56 82 ALA A CA 1
ATOM 669 C C . ALA A 1 82 ? 12.942 -2.847 -10.195 1.00 78.56 82 ALA A C 1
ATOM 671 O O . ALA A 1 82 ? 13.569 -3.819 -9.780 1.00 78.56 82 ALA A O 1
ATOM 672 N N . SER A 1 83 ? 13.316 -2.141 -11.262 1.00 80.94 83 SER A N 1
ATOM 673 C CA . SER A 1 83 ? 14.593 -2.350 -11.971 1.00 80.94 83 SER A CA 1
ATOM 674 C C . SER A 1 83 ? 15.701 -1.389 -11.545 1.00 80.94 83 SER A C 1
ATOM 676 O O . SER A 1 83 ? 16.856 -1.630 -11.870 1.00 80.94 83 SER A O 1
ATOM 678 N N . ASN A 1 84 ? 15.368 -0.316 -10.825 1.00 85.75 84 ASN A N 1
ATOM 679 C CA . ASN A 1 84 ? 16.340 0.654 -10.333 1.00 85.75 84 ASN A CA 1
ATOM 680 C C . ASN A 1 84 ? 16.037 0.984 -8.858 1.00 85.75 84 ASN A C 1
ATOM 682 O O . ASN A 1 84 ? 15.774 0.068 -8.081 1.00 85.75 84 ASN A O 1
ATOM 686 N N . ILE A 1 85 ? 16.076 2.250 -8.445 1.00 86.50 85 ILE A N 1
ATOM 687 C CA . ILE A 1 85 ? 15.963 2.635 -7.033 1.00 86.50 85 ILE A CA 1
ATOM 688 C C . ILE A 1 85 ? 14.525 2.506 -6.521 1.00 86.50 85 ILE A C 1
ATOM 690 O O . ILE A 1 85 ? 13.572 3.016 -7.117 1.00 86.50 85 ILE A O 1
ATOM 694 N N . PHE A 1 86 ? 14.369 1.900 -5.348 1.00 87.88 86 PHE A N 1
ATOM 695 C CA . PHE A 1 86 ? 13.093 1.872 -4.646 1.00 87.88 86 PHE A CA 1
ATOM 696 C C . PHE A 1 86 ? 13.254 2.204 -3.166 1.00 87.88 86 PHE A C 1
ATOM 698 O O . PHE A 1 86 ? 14.117 1.659 -2.484 1.00 87.88 86 PHE A O 1
ATOM 705 N N . TRP A 1 87 ? 12.362 3.050 -2.657 1.00 90.81 87 TRP A N 1
ATOM 706 C CA . TRP A 1 87 ? 12.257 3.374 -1.243 1.00 90.81 87 TRP A CA 1
ATOM 707 C C . TRP A 1 87 ? 10.853 3.050 -0.727 1.00 90.81 87 TRP A C 1
ATOM 709 O O . TRP A 1 87 ? 9.850 3.562 -1.228 1.00 90.81 87 TRP A O 1
ATOM 719 N N . LEU A 1 88 ? 10.776 2.264 0.344 1.00 90.19 88 LEU A N 1
ATOM 720 C CA . LEU A 1 88 ? 9.566 2.021 1.122 1.00 90.19 88 LEU A CA 1
ATOM 721 C C . LEU A 1 88 ? 9.715 2.601 2.514 1.00 90.19 88 LEU A C 1
ATOM 723 O O . LEU A 1 88 ? 10.686 2.343 3.213 1.00 90.19 88 LEU A O 1
ATOM 727 N N . THR A 1 89 ? 8.697 3.324 2.945 1.00 94.19 89 THR A N 1
ATOM 728 C CA . THR A 1 89 ? 8.469 3.631 4.350 1.00 94.19 89 THR A CA 1
ATOM 729 C C . THR A 1 89 ? 7.077 3.165 4.730 1.00 94.19 89 THR A C 1
ATOM 731 O O . THR A 1 89 ? 6.088 3.607 4.147 1.00 94.19 89 THR A O 1
ATOM 734 N N . VAL A 1 90 ? 6.987 2.306 5.736 1.00 91.88 90 VAL A N 1
ATOM 735 C CA . VAL A 1 90 ? 5.731 1.927 6.379 1.00 91.88 90 VAL A CA 1
ATOM 736 C C . VAL A 1 90 ? 5.781 2.429 7.807 1.00 91.88 90 VAL A C 1
ATOM 738 O O . VAL A 1 90 ? 6.727 2.137 8.526 1.00 91.88 90 VAL A O 1
ATOM 741 N N . LYS A 1 91 ? 4.761 3.178 8.214 1.00 93.06 91 LYS A N 1
ATOM 742 C CA . LYS A 1 91 ? 4.535 3.563 9.604 1.00 93.06 91 LYS A CA 1
ATOM 743 C C . LYS A 1 91 ? 3.148 3.112 10.016 1.00 93.06 91 LYS A C 1
ATOM 745 O O . LYS A 1 91 ? 2.167 3.493 9.374 1.00 93.06 91 LYS A O 1
ATOM 750 N N . ILE A 1 92 ? 3.062 2.338 11.081 1.00 88.69 92 ILE A N 1
ATOM 751 C CA . ILE A 1 92 ? 1.806 1.886 11.663 1.00 88.69 92 ILE A CA 1
ATOM 752 C C . ILE A 1 92 ? 1.740 2.406 13.089 1.00 88.69 92 ILE A C 1
ATOM 754 O O . ILE A 1 92 ? 2.697 2.270 13.840 1.00 88.69 92 ILE A O 1
ATOM 758 N N . LYS A 1 93 ? 0.608 3.008 13.441 1.00 90.25 93 LYS A N 1
ATOM 759 C CA . LYS A 1 93 ? 0.257 3.312 14.824 1.00 90.25 93 LYS A CA 1
ATOM 760 C C . LYS A 1 93 ? -0.931 2.453 15.214 1.00 90.25 93 LYS A C 1
ATOM 762 O O . LYS A 1 93 ? -1.958 2.522 14.530 1.00 90.25 93 LYS A O 1
ATOM 767 N N . VAL A 1 94 ? -0.785 1.681 16.280 1.00 85.00 94 VAL A N 1
ATOM 768 C CA . VAL A 1 94 ? -1.856 0.873 16.857 1.00 85.00 94 VAL A CA 1
ATOM 769 C C . VAL A 1 94 ? -2.270 1.508 18.175 1.00 85.00 94 VAL A C 1
ATOM 771 O O . VAL A 1 94 ? -1.421 1.795 19.011 1.00 85.00 94 VAL A O 1
ATOM 774 N N . LEU A 1 95 ? -3.562 1.784 18.331 1.00 84.56 95 LEU A N 1
ATOM 775 C CA . LEU A 1 95 ? -4.140 2.152 19.620 1.00 84.56 95 LEU A CA 1
ATOM 776 C C . LEU A 1 95 ? -4.800 0.907 20.198 1.00 84.56 95 LEU A C 1
ATOM 778 O O . LEU A 1 95 ? -5.801 0.454 19.645 1.00 84.56 95 LEU A O 1
ATOM 782 N N . ASN A 1 96 ? -4.244 0.357 21.271 1.00 76.19 96 ASN A N 1
ATOM 783 C CA . ASN A 1 96 ? -4.844 -0.801 21.925 1.00 76.19 96 ASN A CA 1
ATOM 784 C C . ASN A 1 96 ? -5.951 -0.380 22.912 1.00 76.19 96 ASN A C 1
ATOM 786 O O . ASN A 1 96 ? -6.206 0.806 23.145 1.00 76.19 96 ASN A O 1
ATOM 790 N N . SER A 1 97 ? -6.635 -1.367 23.491 1.00 74.62 97 SER A N 1
ATOM 791 C CA . SER A 1 97 ? -7.755 -1.156 24.417 1.00 74.62 97 SER A CA 1
ATOM 792 C C . SER A 1 97 ? -7.375 -0.399 25.695 1.00 74.62 97 SER A C 1
ATOM 794 O O . SER A 1 97 ? -8.246 0.216 26.304 1.00 74.62 97 SER A O 1
ATOM 796 N N . GLN A 1 98 ? -6.095 -0.385 26.078 1.00 77.44 98 GLN A N 1
ATOM 797 C CA . GLN A 1 98 ? -5.591 0.359 27.237 1.00 77.44 98 GLN A CA 1
ATOM 798 C C . GLN A 1 98 ? -5.184 1.799 26.901 1.00 77.44 98 GLN A C 1
ATOM 800 O O . GLN A 1 98 ? -4.536 2.465 27.702 1.00 77.44 98 GLN A O 1
ATOM 805 N N . GLN A 1 99 ? -5.568 2.292 25.719 1.00 75.19 99 GLN A N 1
ATOM 806 C CA . GLN A 1 99 ? -5.252 3.634 25.226 1.00 75.19 99 GLN A CA 1
ATOM 807 C C . GLN A 1 99 ? -3.747 3.898 25.051 1.00 75.19 99 GLN A C 1
ATOM 809 O O . GLN A 1 99 ? -3.346 5.051 24.881 1.00 75.19 99 GLN A O 1
ATOM 814 N N . THR A 1 100 ? -2.906 2.857 25.024 1.00 76.69 100 THR A N 1
ATOM 815 C CA . THR A 1 100 ? -1.486 3.026 24.711 1.00 76.69 100 THR A CA 1
ATOM 816 C C . THR A 1 100 ? -1.270 2.982 23.198 1.00 76.69 100 THR A C 1
ATOM 818 O O . THR A 1 100 ? -1.950 2.263 22.457 1.00 76.69 100 THR A O 1
ATOM 821 N N . VAL A 1 101 ? -0.369 3.845 22.721 1.00 85.38 101 VAL A N 1
ATOM 822 C CA . VAL A 1 101 ? -0.036 3.975 21.300 1.00 85.38 101 VAL A CA 1
ATOM 823 C C . VAL A 1 101 ? 1.262 3.236 21.033 1.00 85.38 101 VAL A C 1
ATOM 825 O O . VAL A 1 101 ? 2.318 3.637 21.515 1.00 85.38 101 VAL A O 1
ATOM 828 N N . GLU A 1 102 ? 1.184 2.200 20.210 1.00 88.06 102 GLU A N 1
ATOM 829 C CA . GLU A 1 102 ? 2.343 1.463 19.720 1.00 88.06 102 GLU A CA 1
ATOM 830 C C . GLU A 1 102 ? 2.674 1.920 18.299 1.00 88.06 102 GLU A C 1
ATOM 832 O O . GLU A 1 102 ? 1.794 2.009 17.435 1.00 88.06 102 GLU A O 1
ATOM 837 N N . GLU A 1 103 ? 3.944 2.241 18.046 1.00 90.38 103 GLU A N 1
ATOM 838 C CA . GLU A 1 103 ? 4.415 2.681 16.734 1.00 90.38 103 GLU A CA 1
ATOM 839 C C . GLU A 1 103 ? 5.400 1.682 16.132 1.00 90.38 103 GLU A C 1
ATOM 841 O O . GLU A 1 103 ? 6.454 1.402 16.696 1.00 90.38 103 GLU A O 1
ATOM 846 N N . TYR A 1 104 ? 5.091 1.213 14.927 1.00 89.00 104 TYR A N 1
ATOM 847 C CA . TYR A 1 104 ? 5.947 0.334 14.139 1.00 89.00 104 TYR A CA 1
ATOM 848 C C . TYR A 1 104 ? 6.386 1.057 12.875 1.00 89.00 104 TYR A C 1
ATOM 850 O O . TYR A 1 104 ? 5.559 1.620 12.152 1.00 89.00 104 TYR A O 1
ATOM 858 N N . SER A 1 105 ? 7.686 1.035 12.590 1.00 92.88 105 SER A N 1
ATOM 859 C CA . SER A 1 105 ? 8.246 1.636 11.381 1.00 92.88 105 SER A CA 1
ATOM 860 C C . SER A 1 105 ? 9.147 0.650 10.647 1.00 92.88 105 SER A C 1
ATOM 862 O O . SER A 1 105 ? 10.010 0.023 11.250 1.00 92.88 105 SER A O 1
ATOM 864 N N . LEU A 1 106 ? 8.955 0.543 9.334 1.00 91.81 106 LEU A N 1
ATOM 865 C CA . LEU A 1 106 ? 9.801 -0.222 8.424 1.00 91.81 106 LEU A CA 1
ATOM 866 C C . LEU A 1 106 ? 10.280 0.706 7.314 1.00 91.81 106 LEU A C 1
ATOM 868 O O . LEU A 1 106 ? 9.471 1.349 6.640 1.00 91.81 106 LEU A O 1
ATOM 872 N N . HIS A 1 107 ? 11.589 0.735 7.107 1.00 93.00 107 HIS A N 1
ATOM 873 C CA . HIS A 1 107 ? 12.226 1.474 6.030 1.00 93.00 107 HIS A CA 1
ATOM 874 C C . HIS A 1 107 ? 13.028 0.496 5.177 1.00 93.00 107 HIS A C 1
ATOM 876 O O . HIS A 1 107 ? 13.841 -0.255 5.704 1.00 93.00 107 HIS A O 1
ATOM 882 N N . ILE A 1 108 ? 12.776 0.483 3.870 1.00 89.50 108 ILE A N 1
ATOM 883 C CA . ILE A 1 108 ? 13.534 -0.323 2.911 1.00 89.50 108 ILE A CA 1
ATOM 884 C C . ILE A 1 108 ? 14.043 0.611 1.831 1.00 89.50 108 ILE A C 1
ATOM 886 O O . ILE A 1 108 ? 13.265 1.365 1.249 1.00 89.50 108 ILE A O 1
ATOM 890 N N . LEU A 1 109 ? 15.335 0.517 1.550 1.00 90.69 109 LEU A N 1
ATOM 891 C CA . LEU A 1 109 ? 15.969 1.152 0.412 1.00 90.69 109 LEU A CA 1
ATOM 892 C C . LEU A 1 109 ? 16.626 0.062 -0.427 1.00 90.69 109 LEU A C 1
ATOM 894 O O . LEU A 1 109 ? 17.424 -0.724 0.075 1.00 90.69 109 LEU A O 1
ATOM 898 N N . PHE A 1 110 ? 16.245 0.003 -1.694 1.00 86.44 110 PHE A N 1
ATOM 899 C CA . PHE A 1 110 ? 16.783 -0.924 -2.671 1.00 86.44 110 PHE A CA 1
ATOM 900 C C . PHE A 1 110 ? 17.544 -0.145 -3.739 1.00 86.44 110 PHE A C 1
ATOM 902 O O . PHE A 1 110 ? 17.023 0.821 -4.303 1.00 86.44 110 PHE A O 1
ATOM 909 N N . PHE A 1 111 ? 18.750 -0.623 -4.033 1.00 84.19 111 PHE A N 1
ATOM 910 C CA . PHE A 1 111 ? 19.552 -0.216 -5.175 1.00 84.19 111 PHE A CA 1
ATOM 911 C C . PHE A 1 111 ? 19.788 -1.435 -6.066 1.00 84.19 111 PHE A C 1
ATOM 913 O O . PHE A 1 111 ? 20.023 -2.526 -5.536 1.00 84.19 111 PHE A O 1
ATOM 920 N N . PRO A 1 112 ? 19.752 -1.276 -7.399 1.00 78.56 112 PRO A N 1
ATOM 921 C CA . PRO A 1 112 ? 20.168 -2.350 -8.282 1.00 78.56 112 PRO A CA 1
ATOM 922 C C . PRO A 1 112 ? 21.655 -2.642 -8.053 1.00 78.56 112 PRO A C 1
ATOM 924 O O . PRO A 1 112 ? 22.469 -1.724 -7.922 1.00 78.56 112 PRO A O 1
ATOM 927 N N . LEU A 1 113 ? 22.015 -3.924 -8.014 1.00 69.56 113 LEU A N 1
ATOM 928 C CA . LEU A 1 113 ? 23.415 -4.326 -8.072 1.00 69.56 113 LEU A CA 1
ATOM 929 C C . LEU A 1 113 ? 23.954 -3.940 -9.451 1.00 69.56 113 LEU A C 1
ATOM 931 O O . LEU A 1 113 ? 23.315 -4.198 -10.471 1.00 69.56 113 LEU A O 1
ATOM 935 N N . LYS A 1 114 ? 25.109 -3.275 -9.483 1.00 66.06 114 LYS A N 1
ATOM 936 C CA . LYS A 1 114 ? 25.793 -2.983 -10.740 1.00 66.06 114 LYS A CA 1
ATOM 937 C C . LYS A 1 114 ? 26.457 -4.283 -11.184 1.00 66.06 114 LYS A C 1
ATOM 939 O O . LYS A 1 114 ? 27.367 -4.743 -10.500 1.00 66.06 114 LYS A O 1
ATOM 944 N N . ASP A 1 115 ? 26.002 -4.876 -12.285 1.00 63.38 115 ASP A N 1
ATOM 945 C CA . ASP A 1 115 ? 26.708 -6.014 -12.875 1.00 63.38 115 ASP A CA 1
ATOM 946 C C . ASP A 1 115 ? 28.098 -5.541 -13.314 1.00 63.38 115 ASP A C 1
ATOM 948 O O . ASP A 1 115 ? 28.246 -4.742 -14.239 1.00 63.38 115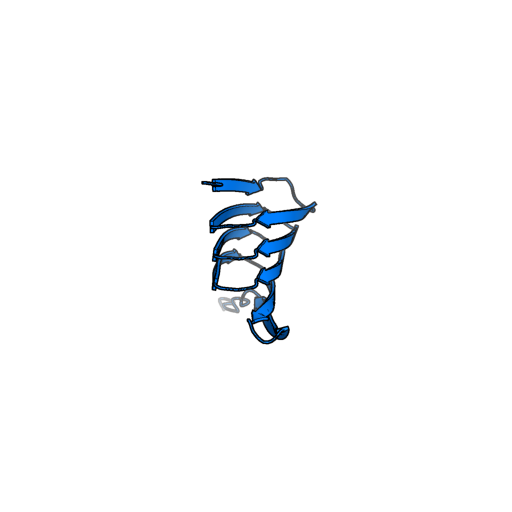 ASP A O 1
ATOM 952 N N . THR A 1 116 ? 29.133 -5.998 -12.610 1.00 57.88 116 THR A N 1
ATOM 953 C CA . THR A 1 116 ? 30.540 -5.716 -12.922 1.00 57.88 116 THR A CA 1
ATOM 954 C C . THR A 1 116 ? 31.141 -6.743 -13.878 1.00 57.88 116 THR A C 1
ATOM 956 O O . THR A 1 116 ? 32.362 -6.828 -13.989 1.00 57.88 116 THR A O 1
ATOM 959 N N . THR A 1 117 ? 30.327 -7.503 -14.618 1.00 58.03 117 THR A N 1
ATOM 960 C CA . THR A 1 117 ? 30.816 -8.363 -15.704 1.00 58.03 117 THR A CA 1
ATOM 961 C C . THR A 1 117 ? 31.228 -7.512 -16.907 1.00 58.03 117 THR A C 1
ATOM 963 O O . THR A 1 117 ? 30.579 -7.512 -17.951 1.00 58.03 117 THR A O 1
ATOM 966 N N . SER A 1 118 ? 32.326 -6.772 -16.750 1.00 50.69 118 SER A N 1
ATOM 967 C CA . SER A 1 118 ? 33.182 -6.387 -17.863 1.00 50.69 118 SER A CA 1
ATOM 968 C C . SER A 1 118 ? 33.725 -7.686 -18.442 1.00 50.69 118 SER A C 1
ATOM 970 O O . SER A 1 118 ? 34.516 -8.368 -17.791 1.00 50.69 118 SER A O 1
ATOM 972 N N . LYS A 1 119 ? 33.264 -8.068 -19.635 1.00 52.69 119 LYS A N 1
ATOM 973 C CA . LYS A 1 119 ? 34.021 -9.023 -20.444 1.00 52.69 119 LYS A CA 1
ATOM 974 C 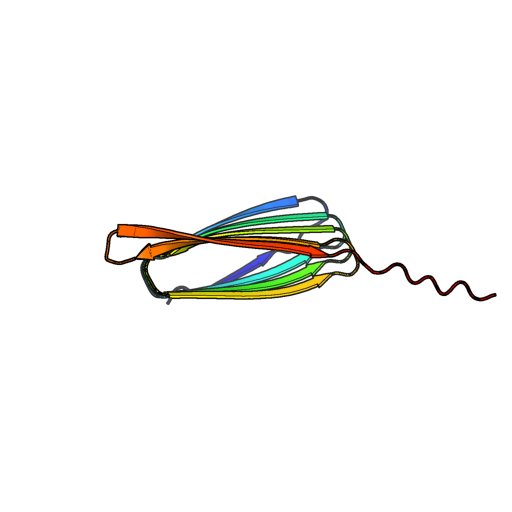C . LYS A 1 119 ? 35.381 -8.390 -20.737 1.00 52.69 119 LYS A C 1
ATOM 976 O O . LYS A 1 119 ? 35.445 -7.201 -21.050 1.00 52.69 119 LYS A O 1
ATOM 981 N N . THR A 1 120 ? 36.408 -9.195 -20.511 1.00 47.78 120 THR A N 1
ATOM 982 C CA . THR A 1 120 ? 37.822 -8.975 -20.810 1.00 47.78 120 THR A CA 1
ATOM 983 C C . THR A 1 120 ? 38.046 -8.540 -22.250 1.00 47.78 120 THR A C 1
ATOM 985 O O . THR A 1 120 ? 37.269 -8.999 -23.121 1.00 47.78 120 THR A O 1
#

Mean predicted aligned error: 7.32 Å

Solvent-accessible surface area (backbone atoms only — not comparable to full-atom values): 6491 Å² total; per-residue (Å²): 132,60,73,53,76,45,76,50,73,60,75,66,67,45,80,48,81,46,79,48,79,44,77,49,68,39,45,41,41,40,40,38,49,42,70,37,40,40,38,39,38,40,40,39,41,34,55,32,40,40,40,40,39,39,40,40,42,35,52,27,39,40,40,42,38,39,39,40,38,35,42,63,50,75,49,81,45,80,46,78,48,64,68,31,42,38,38,41,37,41,37,39,36,39,38,46,95,84,72,48,76,47,77,48,76,48,78,47,78,46,71,59,80,79,83,77,79,72,78,130

Organism: Culter alburnus (NCBI:txid194366)